Protein AF-A0A2N5I7U4-F1 (afdb_monomer)

Foldseek 3Di:
DVVVVVLVPAFLLQLLVVLCCQQCVQLLPDLLSVLLSLLLQLLPVVSVVSPLSSCVVLVVVLVNVLSVLSNVLCVVVCGDPHPVPRPDDSCPCVVDVPSVVSSVVSSVSCVVCVVVSVVSSVVVCVVCVVRPDDDDD

Mean predicted aligned error: 4.32 Å

pLDDT: mean 91.44, std 10.5, range [47.5, 98.38]

Solvent-accessible surface area (backbone atoms only — not comparable to full-atom values): 7606 Å² total; per-residue (Å²): 106,77,69,60,60,55,51,70,74,45,46,73,47,39,43,22,51,50,34,41,49,66,46,48,75,50,26,74,74,43,71,47,36,33,52,43,45,47,38,60,37,56,22,35,61,69,62,38,50,46,30,53,49,15,30,58,73,62,63,34,57,73,59,46,51,51,52,53,52,50,52,52,54,35,50,76,69,65,46,47,87,35,62,82,80,66,77,87,51,67,58,51,51,80,75,29,66,66,59,34,62,67,47,48,62,56,51,53,50,48,63,70,47,43,64,62,46,55,50,49,46,54,50,49,46,71,75,42,46,77,42,66,47,80,83,78,132

Sequence (137 aa):
MVKEDVYKHLTKGQQALFMFSAYYNHASKSMAEFYWWTAYFLAQPKTWSEIKIGLRHFRANAMLQLLEELEGTLKAWNHPRSFQGFDVTYKDLDNDPELLSSISPLNTRLHEISSAILKGIGEHIRKSPHEFIKFED

Structure (mmCIF, N/CA/C/O backbone):
data_AF-A0A2N5I7U4-F1
#
_entry.id   AF-A0A2N5I7U4-F1
#
loop_
_atom_site.group_PDB
_atom_site.id
_atom_site.type_symbol
_atom_site.label_atom_id
_atom_site.label_alt_id
_atom_site.label_comp_id
_atom_site.label_asym_id
_atom_site.label_entity_id
_atom_site.label_seq_id
_atom_site.pdbx_PDB_ins_code
_atom_site.Cartn_x
_atom_site.Cartn_y
_atom_site.Cartn_z
_atom_site.occupancy
_atom_site.B_iso_or_equiv
_atom_site.auth_seq_id
_atom_site.auth_comp_id
_atom_site.auth_asym_id
_atom_site.auth_atom_id
_atom_site.pdbx_PDB_model_num
ATOM 1 N N . MET A 1 1 ? -7.057 -20.121 8.186 1.00 47.50 1 MET A N 1
ATOM 2 C CA . MET A 1 1 ? -5.735 -20.116 8.865 1.00 47.50 1 MET A CA 1
ATOM 3 C C . MET A 1 1 ? -5.857 -19.196 10.069 1.00 47.50 1 MET A C 1
ATOM 5 O O . MET A 1 1 ? -6.441 -18.136 9.903 1.00 47.50 1 MET A O 1
ATOM 9 N N . VAL A 1 2 ? -5.316 -19.561 11.238 1.00 50.31 2 VAL A N 1
ATOM 10 C CA . VAL A 1 2 ? -5.521 -18.854 12.528 1.00 50.31 2 VAL A CA 1
ATOM 11 C C . VAL A 1 2 ? -5.404 -17.319 12.427 1.00 50.31 2 VAL A C 1
ATOM 13 O O . VAL A 1 2 ? -6.190 -16.601 13.035 1.00 50.31 2 VAL A O 1
ATOM 16 N N . LYS A 1 3 ? -4.497 -16.796 11.587 1.00 67.81 3 LYS A N 1
ATOM 17 C CA . LYS A 1 3 ? -4.337 -15.348 11.347 1.00 67.81 3 LYS A CA 1
ATOM 18 C C . LYS A 1 3 ? -5.543 -14.668 10.676 1.00 67.81 3 LYS A C 1
ATOM 20 O O . LYS A 1 3 ? -5.860 -13.540 11.035 1.00 67.81 3 LYS A O 1
ATOM 25 N N . GLU A 1 4 ? -6.220 -15.318 9.727 1.00 76.75 4 GLU A N 1
ATOM 26 C CA . GLU A 1 4 ? -7.409 -14.743 9.071 1.00 76.75 4 GLU A CA 1
ATOM 27 C C . GLU A 1 4 ? -8.614 -14.704 10.009 1.00 76.75 4 GLU A C 1
ATOM 29 O O . GLU A 1 4 ? -9.406 -13.765 9.958 1.00 76.75 4 GLU A O 1
ATOM 34 N N . ASP A 1 5 ? -8.755 -15.713 10.866 1.00 80.12 5 ASP A N 1
ATOM 35 C CA . ASP A 1 5 ? -9.869 -15.769 11.805 1.00 80.12 5 ASP A CA 1
ATOM 36 C C . ASP A 1 5 ? -9.692 -14.716 12.897 1.00 80.12 5 ASP A C 1
ATOM 38 O O . ASP A 1 5 ? -10.633 -13.982 13.176 1.00 80.12 5 ASP A O 1
ATOM 42 N N . VAL A 1 6 ? -8.475 -14.514 13.413 1.00 82.88 6 VAL A N 1
ATOM 43 C CA . VAL A 1 6 ? -8.174 -13.384 14.312 1.00 82.88 6 VAL A CA 1
ATOM 44 C C . VAL A 1 6 ? -8.449 -12.041 13.626 1.00 82.88 6 VAL A C 1
ATOM 46 O O . VAL A 1 6 ? -9.117 -11.188 14.207 1.00 82.88 6 VAL A O 1
ATOM 49 N N . TYR A 1 7 ? -8.021 -11.867 12.370 1.00 87.62 7 TYR A N 1
ATOM 50 C CA . TYR A 1 7 ? -8.236 -10.629 11.613 1.00 87.62 7 TYR A CA 1
ATOM 51 C C . TYR A 1 7 ? -9.721 -10.250 11.481 1.00 87.62 7 TYR A C 1
ATOM 53 O O . TYR A 1 7 ? -10.078 -9.079 11.606 1.00 87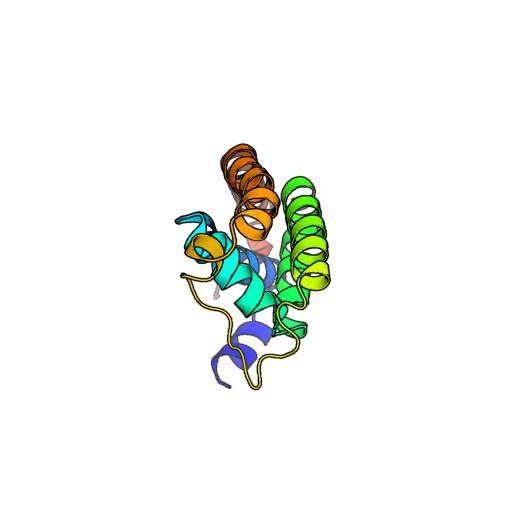.62 7 TYR A O 1
ATOM 61 N N . LYS A 1 8 ? -10.614 -11.229 11.286 1.00 87.56 8 LYS A N 1
ATOM 62 C CA . LYS A 1 8 ? -12.065 -10.985 11.188 1.00 87.56 8 LYS A CA 1
ATOM 63 C C . LYS A 1 8 ? -12.694 -10.465 12.486 1.00 87.56 8 LYS A C 1
ATOM 65 O O . LYS A 1 8 ? -13.719 -9.797 12.411 1.00 87.56 8 LYS A O 1
ATOM 70 N N . HIS A 1 9 ? -12.097 -10.747 13.645 1.00 89.50 9 HIS A N 1
ATOM 71 C CA . HIS A 1 9 ? -12.599 -10.299 14.954 1.00 89.50 9 HIS A CA 1
ATOM 72 C C . HIS A 1 9 ? -12.067 -8.920 15.376 1.00 89.50 9 HIS A C 1
ATOM 74 O O . HIS A 1 9 ? -12.515 -8.362 16.388 1.00 89.50 9 HIS A O 1
ATOM 80 N N . LEU A 1 10 ? -11.120 -8.368 14.615 1.00 91.44 10 LEU A N 1
ATOM 81 C CA . LEU A 1 10 ? -10.615 -7.013 14.798 1.00 91.44 10 LEU A CA 1
ATOM 82 C C . LEU A 1 10 ? -11.679 -5.977 14.407 1.00 91.44 10 LEU A C 1
ATOM 84 O O . LEU A 1 10 ? -12.487 -6.191 13.501 1.00 91.44 10 LEU A O 1
ATOM 88 N N . THR A 1 11 ? -11.658 -4.827 15.075 1.00 94.00 11 THR A N 1
ATOM 89 C CA . THR A 1 11 ? -12.435 -3.651 14.656 1.00 94.00 11 THR A CA 1
ATOM 90 C C . THR A 1 11 ? -11.940 -3.129 13.300 1.00 94.00 11 THR A C 1
ATOM 92 O O . THR A 1 11 ? -10.853 -3.481 12.836 1.00 94.00 11 THR A O 1
ATOM 95 N N . LYS A 1 12 ? -12.696 -2.225 12.662 1.00 93.69 12 LYS A N 1
ATOM 96 C CA . LYS A 1 12 ? -12.260 -1.598 11.402 1.00 93.69 12 LYS A CA 1
ATOM 97 C C . LYS A 1 12 ? -10.957 -0.808 11.541 1.00 93.69 12 LYS A C 1
ATOM 99 O O . LYS A 1 12 ? -10.087 -0.965 10.687 1.00 93.69 12 LYS A O 1
ATOM 104 N N . GLY A 1 13 ? -10.783 -0.061 12.632 1.00 95.81 13 GLY A N 1
ATOM 105 C CA . GLY A 1 13 ? -9.527 0.629 12.928 1.00 95.81 13 GLY A CA 1
ATOM 106 C C . GLY A 1 13 ? -8.352 -0.339 13.091 1.00 95.81 13 GLY A C 1
ATOM 107 O O . GLY A 1 13 ? -7.305 -0.162 12.469 1.00 95.81 13 GLY A O 1
ATOM 108 N N . GLN A 1 14 ? -8.531 -1.429 13.843 1.00 95.56 14 GLN A N 1
ATOM 109 C CA . GLN A 1 14 ? -7.499 -2.459 14.015 1.00 95.56 14 GLN A CA 1
ATOM 110 C C . GLN A 1 14 ? -7.148 -3.165 12.697 1.00 95.56 14 GLN A C 1
ATOM 112 O O . GLN A 1 14 ? -5.969 -3.366 12.412 1.00 95.56 14 GLN A O 1
ATOM 117 N N . GLN A 1 15 ? -8.144 -3.499 11.869 1.00 96.00 15 GLN A N 1
ATOM 118 C CA . GLN A 1 15 ? -7.936 -4.070 10.533 1.00 96.00 15 GLN A CA 1
ATOM 119 C C . GLN A 1 15 ? -7.121 -3.124 9.646 1.00 96.00 15 GLN A C 1
ATOM 121 O O . GLN A 1 15 ? -6.139 -3.549 9.035 1.00 96.00 15 GLN A O 1
ATOM 126 N N . ALA A 1 16 ? -7.493 -1.841 9.608 1.00 97.31 16 ALA A N 1
ATOM 127 C CA . ALA A 1 16 ? -6.796 -0.824 8.830 1.00 97.31 16 ALA A CA 1
ATOM 128 C C . ALA A 1 16 ? -5.345 -0.643 9.296 1.00 97.31 16 ALA A C 1
ATOM 130 O O . ALA A 1 16 ? -4.428 -0.660 8.473 1.00 97.31 16 ALA A O 1
ATOM 131 N N . LEU A 1 17 ? -5.126 -0.523 10.610 1.00 97.25 17 LEU A N 1
ATOM 132 C CA . LEU A 1 17 ? -3.794 -0.361 11.191 1.00 97.25 17 LEU A CA 1
ATOM 133 C C . LEU A 1 17 ? -2.916 -1.584 10.929 1.00 97.25 17 LEU A C 1
ATOM 135 O O . LEU A 1 17 ? -1.751 -1.432 10.558 1.00 97.25 17 LEU A O 1
ATOM 139 N N . PHE A 1 18 ? -3.471 -2.788 11.086 1.00 95.94 18 PHE A N 1
ATOM 140 C CA . PHE A 1 18 ? -2.762 -4.036 10.833 1.00 95.94 18 PHE A CA 1
ATOM 141 C C . PHE A 1 18 ? -2.285 -4.118 9.382 1.00 95.94 18 PHE A C 1
ATOM 143 O O . PHE A 1 18 ? -1.103 -4.350 9.148 1.00 95.94 18 PHE A O 1
ATOM 150 N N . MET A 1 19 ? -3.172 -3.872 8.412 1.00 96.81 19 MET A N 1
ATOM 151 C CA . MET A 1 19 ? -2.820 -3.970 6.991 1.00 96.81 19 MET A CA 1
ATOM 152 C C . MET A 1 19 ? -1.846 -2.878 6.555 1.00 96.81 19 MET A C 1
ATOM 154 O O . MET A 1 19 ? -0.898 -3.167 5.827 1.00 96.81 19 MET A O 1
ATOM 158 N N . PHE A 1 20 ? -2.024 -1.645 7.042 1.00 97.38 20 PHE A N 1
ATOM 159 C CA . PHE A 1 20 ? -1.048 -0.579 6.827 1.00 97.38 20 PHE A CA 1
ATOM 160 C C . PHE A 1 20 ? 0.331 -0.978 7.366 1.00 97.38 20 PHE A C 1
ATOM 162 O O . PHE A 1 20 ? 1.317 -0.897 6.640 1.00 97.38 20 PHE A O 1
ATOM 169 N N . SER A 1 21 ? 0.397 -1.460 8.610 1.00 96.50 21 SER A N 1
ATOM 170 C CA . SER A 1 21 ? 1.655 -1.833 9.269 1.00 96.50 21 SER A CA 1
ATOM 171 C C . SER A 1 21 ? 2.327 -3.023 8.587 1.00 96.50 21 SER A C 1
ATOM 173 O O . SER A 1 21 ? 3.544 -3.024 8.416 1.00 96.50 21 SER A O 1
ATOM 175 N N . ALA A 1 22 ? 1.540 -4.020 8.169 1.00 94.75 22 ALA A N 1
ATOM 176 C CA . ALA A 1 22 ? 2.022 -5.196 7.453 1.00 94.75 22 ALA A CA 1
ATOM 177 C C . ALA A 1 22 ? 2.665 -4.831 6.110 1.00 94.75 22 ALA A C 1
ATOM 179 O O . ALA A 1 22 ? 3.650 -5.445 5.724 1.00 94.75 22 ALA A O 1
ATOM 180 N N . TYR A 1 23 ? 2.149 -3.822 5.411 1.00 97.62 23 TYR A N 1
ATOM 181 C CA . TYR A 1 23 ? 2.787 -3.326 4.197 1.00 97.62 23 TYR A CA 1
ATOM 182 C C . TYR A 1 23 ? 3.981 -2.416 4.515 1.00 97.62 23 TYR A C 1
ATOM 184 O O . TYR A 1 23 ? 5.112 -2.693 4.119 1.00 97.62 23 TYR A O 1
ATOM 192 N N . TYR A 1 24 ? 3.734 -1.333 5.255 1.00 97.94 24 TYR A N 1
ATOM 193 C CA . TYR A 1 24 ? 4.673 -0.228 5.419 1.00 97.94 24 TYR A CA 1
ATOM 194 C C . TYR A 1 24 ? 5.979 -0.662 6.087 1.00 97.94 24 TYR A C 1
ATOM 196 O O . TYR A 1 24 ? 7.049 -0.366 5.566 1.00 97.94 24 TYR A O 1
ATOM 204 N N . ASN A 1 25 ? 5.908 -1.425 7.184 1.00 96.75 25 ASN A N 1
ATOM 205 C CA . ASN A 1 25 ? 7.099 -1.827 7.944 1.00 96.75 25 ASN A CA 1
ATOM 206 C C . ASN A 1 25 ? 8.060 -2.705 7.137 1.00 96.75 25 ASN A C 1
ATOM 208 O O . ASN A 1 25 ? 9.236 -2.807 7.481 1.00 96.75 25 ASN A O 1
ATOM 212 N N . HIS A 1 26 ? 7.548 -3.375 6.110 1.00 96.12 26 HIS A N 1
ATOM 213 C CA . HIS A 1 26 ? 8.323 -4.193 5.198 1.00 96.12 26 HIS A CA 1
ATOM 214 C C . HIS A 1 26 ? 8.831 -3.356 4.021 1.00 96.12 26 HIS A C 1
ATOM 216 O O . HIS A 1 26 ? 10.037 -3.231 3.827 1.00 96.12 26 HIS A O 1
ATOM 222 N N . ALA A 1 27 ? 7.918 -2.704 3.302 1.00 96.69 27 ALA A N 1
ATOM 223 C CA . ALA A 1 27 ? 8.222 -1.980 2.075 1.00 96.69 27 ALA A CA 1
ATOM 224 C C . ALA A 1 27 ? 9.106 -0.734 2.286 1.00 96.69 27 ALA A C 1
ATOM 226 O O . ALA A 1 27 ? 9.813 -0.333 1.373 1.00 96.69 27 ALA A O 1
ATOM 227 N N . SER A 1 28 ? 9.114 -0.114 3.472 1.00 96.69 28 SER A N 1
ATOM 228 C CA . SER A 1 28 ? 9.839 1.146 3.705 1.00 96.69 28 SER A CA 1
ATOM 229 C C . SER A 1 28 ? 11.337 0.991 4.001 1.00 96.69 28 SER A C 1
ATOM 231 O O . SER A 1 28 ? 11.982 1.974 4.365 1.00 96.69 28 SER A O 1
ATOM 233 N N . LYS A 1 29 ? 11.892 -0.227 3.974 1.00 95.62 29 LYS A N 1
ATOM 234 C CA . LYS A 1 29 ? 13.258 -0.487 4.468 1.00 95.62 29 LYS A CA 1
ATOM 235 C C . LYS A 1 29 ? 14.354 -0.181 3.452 1.00 95.62 29 LYS A C 1
ATOM 237 O O . LYS A 1 29 ? 15.440 0.241 3.838 1.00 95.62 29 LYS A O 1
ATOM 242 N N . SER A 1 30 ? 14.100 -0.446 2.177 1.00 95.50 30 SER A N 1
ATOM 243 C CA . SER A 1 30 ? 15.046 -0.236 1.079 1.00 95.50 30 SER A CA 1
ATOM 244 C C . SER A 1 30 ? 14.310 -0.287 -0.259 1.00 95.50 30 SER A C 1
ATOM 246 O O . SER A 1 30 ? 13.183 -0.772 -0.321 1.00 95.50 30 SER A O 1
ATOM 248 N N . MET A 1 31 ? 14.970 0.135 -1.340 1.00 95.75 31 MET A N 1
ATOM 249 C CA . MET A 1 31 ? 14.435 0.021 -2.704 1.00 95.75 31 MET A CA 1
ATOM 250 C C . MET A 1 31 ? 14.045 -1.424 -3.060 1.00 95.75 31 MET A C 1
ATOM 252 O O . MET A 1 31 ? 12.976 -1.672 -3.614 1.00 95.75 31 MET A O 1
ATOM 256 N N . ALA A 1 32 ? 14.903 -2.387 -2.710 1.00 95.19 32 ALA A N 1
ATOM 257 C CA . ALA A 1 32 ? 14.670 -3.797 -3.000 1.00 95.19 32 ALA A CA 1
ATOM 258 C C . ALA A 1 32 ? 13.499 -4.358 -2.175 1.00 95.19 32 ALA A C 1
ATOM 260 O O . ALA A 1 32 ? 12.683 -5.112 -2.698 1.00 95.19 32 ALA A O 1
ATOM 261 N N . GLU A 1 33 ? 13.371 -3.951 -0.907 1.00 97.12 33 GLU A N 1
ATOM 262 C CA . GLU A 1 33 ? 12.233 -4.312 -0.050 1.00 97.12 33 GLU A CA 1
ATOM 263 C C . GLU A 1 33 ? 10.932 -3.678 -0.554 1.00 97.12 33 GLU A C 1
ATOM 265 O O . GLU A 1 33 ? 9.907 -4.352 -0.619 1.00 97.12 33 GLU A O 1
ATOM 270 N N . PHE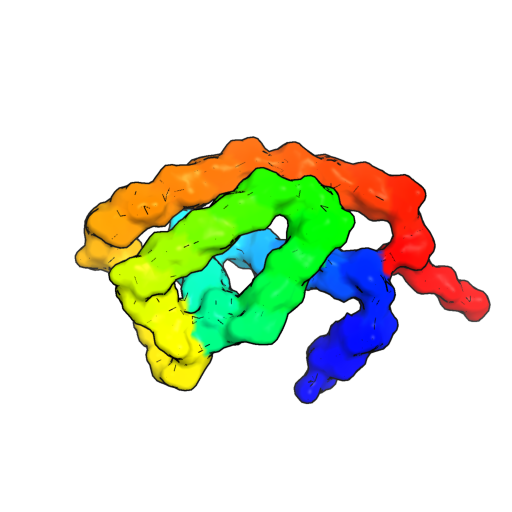 A 1 34 ? 10.970 -2.414 -0.977 1.00 97.44 34 PHE A N 1
ATOM 271 C CA . PHE A 1 34 ? 9.823 -1.717 -1.552 1.00 97.44 34 PHE A CA 1
ATOM 272 C C . PHE A 1 34 ? 9.274 -2.443 -2.782 1.00 97.44 34 PHE A C 1
ATOM 274 O O . PHE A 1 34 ? 8.079 -2.743 -2.849 1.00 97.44 34 PHE A O 1
ATOM 281 N N . TYR A 1 35 ? 10.156 -2.784 -3.721 1.00 95.88 35 TYR A N 1
ATOM 282 C CA . TYR A 1 35 ? 9.810 -3.548 -4.915 1.00 95.88 35 TYR A CA 1
ATOM 283 C C . TYR A 1 35 ? 9.266 -4.938 -4.565 1.00 95.88 35 TYR A C 1
ATOM 285 O O . TYR A 1 35 ? 8.138 -5.283 -4.934 1.00 95.88 35 TYR A O 1
ATOM 293 N N . TRP A 1 36 ? 10.041 -5.720 -3.809 1.00 95.38 36 TRP A N 1
ATOM 294 C CA . TRP A 1 36 ? 9.731 -7.122 -3.557 1.00 95.38 36 TRP A CA 1
ATOM 295 C C . TRP A 1 36 ? 8.442 -7.289 -2.751 1.00 95.38 36 TRP A C 1
ATOM 297 O O . TRP A 1 36 ? 7.577 -8.081 -3.128 1.00 95.38 36 TRP A O 1
ATOM 307 N N . TRP A 1 37 ? 8.258 -6.514 -1.675 1.00 96.50 37 TRP A N 1
ATOM 308 C CA . TRP A 1 37 ? 7.043 -6.604 -0.864 1.00 96.50 37 TRP A CA 1
ATOM 309 C C . TRP A 1 37 ? 5.814 -6.122 -1.609 1.00 96.50 37 TRP A C 1
ATOM 311 O O . TRP A 1 37 ? 4.743 -6.710 -1.445 1.00 96.50 37 TRP A O 1
ATOM 321 N N . THR A 1 38 ? 5.944 -5.101 -2.457 1.00 95.50 38 THR A N 1
ATOM 322 C CA . THR A 1 38 ? 4.798 -4.668 -3.255 1.00 95.50 38 THR A CA 1
ATOM 323 C C . THR A 1 38 ? 4.380 -5.745 -4.241 1.00 95.50 38 THR A C 1
ATOM 325 O O . THR A 1 38 ? 3.197 -6.079 -4.294 1.00 95.50 38 THR A O 1
ATOM 328 N N . ALA A 1 39 ? 5.331 -6.362 -4.945 1.00 94.56 39 ALA A N 1
ATOM 329 C CA . ALA A 1 39 ? 5.038 -7.509 -5.793 1.00 94.56 39 ALA A CA 1
ATOM 330 C C . ALA A 1 39 ? 4.396 -8.650 -4.979 1.00 94.56 39 ALA A C 1
ATOM 332 O O . ALA A 1 39 ? 3.336 -9.159 -5.341 1.00 94.56 39 ALA A O 1
ATOM 333 N N . TYR A 1 40 ? 4.971 -9.006 -3.828 1.00 94.50 40 TYR A N 1
ATOM 334 C CA . TYR A 1 40 ? 4.457 -10.065 -2.957 1.00 94.50 40 TYR A CA 1
ATOM 335 C C . TYR A 1 40 ? 2.999 -9.838 -2.530 1.00 94.50 40 TYR A C 1
ATOM 337 O O . TYR A 1 40 ? 2.178 -10.761 -2.579 1.00 94.50 40 TYR A O 1
ATOM 345 N N . PHE A 1 41 ? 2.649 -8.617 -2.118 1.00 94.38 41 PHE A N 1
ATOM 346 C CA . PHE A 1 41 ? 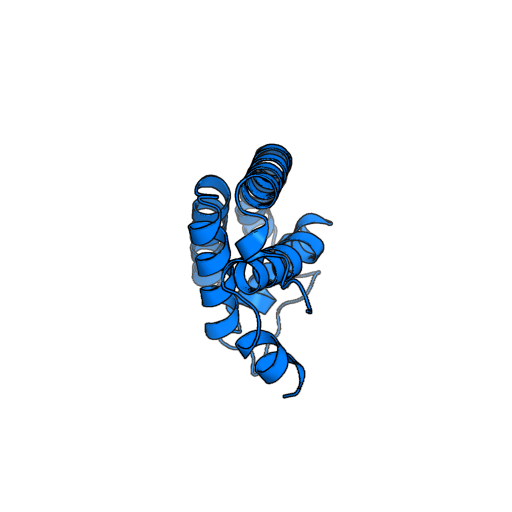1.277 -8.291 -1.738 1.00 94.38 41 PHE A CA 1
ATOM 347 C C . PHE A 1 41 ? 0.346 -8.195 -2.950 1.00 94.38 41 PHE A C 1
ATOM 349 O O . PHE A 1 41 ? -0.786 -8.671 -2.866 1.00 94.38 41 PHE A O 1
ATOM 356 N N . LEU A 1 42 ? 0.814 -7.662 -4.082 1.00 93.31 42 LEU A N 1
ATOM 357 C CA . LEU A 1 42 ? 0.047 -7.591 -5.328 1.00 93.31 42 LEU A CA 1
ATOM 358 C C . LEU A 1 42 ? -0.320 -8.988 -5.860 1.00 93.31 42 LEU A C 1
ATOM 360 O O . LEU A 1 42 ? -1.425 -9.180 -6.367 1.00 93.31 42 LEU A O 1
ATOM 364 N N . ALA A 1 43 ? 0.546 -9.986 -5.649 1.00 92.44 43 ALA A N 1
ATOM 365 C CA . ALA A 1 43 ? 0.285 -11.396 -5.966 1.00 92.44 43 ALA A CA 1
ATOM 366 C C . ALA A 1 43 ? -0.889 -12.001 -5.167 1.00 92.44 43 ALA A C 1
ATOM 368 O O . ALA A 1 43 ? -1.350 -13.102 -5.477 1.00 92.44 43 ALA A O 1
ATOM 369 N N . GLN A 1 44 ? -1.360 -11.304 -4.126 1.00 92.44 44 GLN A N 1
ATOM 370 C CA . GLN A 1 44 ? -2.421 -11.717 -3.210 1.00 92.44 44 GLN A CA 1
ATOM 371 C C . GLN A 1 44 ? -3.571 -10.690 -3.244 1.00 92.44 44 GLN A C 1
ATOM 373 O O . GLN A 1 44 ? -3.678 -9.850 -2.345 1.00 92.44 44 GLN A O 1
ATOM 378 N N . PRO A 1 45 ? -4.481 -10.755 -4.239 1.00 91.00 45 PRO A N 1
ATOM 379 C CA . PRO A 1 45 ? -5.446 -9.683 -4.516 1.00 91.00 45 PRO A CA 1
ATOM 380 C C . PRO A 1 45 ? -6.321 -9.281 -3.324 1.00 91.00 45 PRO A C 1
ATOM 382 O O . PRO A 1 45 ? -6.604 -8.099 -3.129 1.00 91.00 45 PRO A O 1
ATOM 385 N N . LYS A 1 46 ? -6.719 -10.253 -2.493 1.00 92.12 46 LYS A N 1
ATOM 386 C CA . LYS A 1 46 ? -7.486 -10.000 -1.265 1.00 92.12 46 LYS A CA 1
ATOM 387 C C . LYS A 1 46 ? -6.686 -9.139 -0.284 1.00 92.12 46 LYS A C 1
ATOM 389 O O . LYS A 1 46 ? -7.171 -8.102 0.151 1.00 92.12 46 LYS A O 1
ATOM 394 N N . THR A 1 47 ? -5.449 -9.530 0.015 1.00 93.31 47 THR A N 1
ATOM 395 C CA . THR A 1 47 ? -4.550 -8.793 0.915 1.00 93.31 47 THR A CA 1
ATOM 396 C C . THR A 1 47 ? -4.236 -7.401 0.365 1.00 93.31 47 THR A C 1
ATOM 398 O O . THR A 1 47 ? -4.309 -6.422 1.105 1.00 93.31 47 THR A O 1
ATOM 401 N N . TRP A 1 48 ? -3.966 -7.288 -0.939 1.00 95.69 48 TRP A N 1
ATOM 402 C CA . TRP A 1 48 ? -3.730 -6.002 -1.597 1.00 95.69 48 TRP A CA 1
ATOM 403 C C . TRP A 1 48 ? -4.934 -5.057 -1.501 1.00 95.69 48 TRP A C 1
ATOM 405 O O . TRP A 1 48 ? -4.791 -3.871 -1.196 1.00 95.69 48 TRP A O 1
ATOM 415 N N . SER A 1 49 ? -6.143 -5.588 -1.700 1.00 96.00 49 SER A N 1
ATOM 416 C CA . SER A 1 49 ? -7.381 -4.829 -1.520 1.00 96.00 49 SER A CA 1
ATOM 417 C C . SER A 1 49 ? -7.527 -4.315 -0.086 1.00 96.00 49 SER A C 1
ATOM 419 O O . SER A 1 49 ? -7.828 -3.137 0.107 1.00 96.00 49 SER A O 1
ATOM 421 N N . GLU A 1 50 ? -7.261 -5.154 0.918 1.00 96.81 50 GLU A N 1
ATOM 422 C CA . GLU A 1 50 ? -7.351 -4.771 2.333 1.00 96.81 50 GLU A CA 1
ATOM 423 C C . GLU A 1 50 ? -6.316 -3.703 2.736 1.00 96.81 50 GLU A C 1
ATOM 425 O O . GLU A 1 50 ? -6.639 -2.801 3.510 1.00 96.81 50 GLU A O 1
ATOM 430 N N . ILE A 1 51 ? -5.107 -3.713 2.154 1.00 97.94 51 ILE A N 1
ATOM 431 C CA . ILE A 1 51 ? -4.130 -2.617 2.323 1.00 97.94 51 ILE A CA 1
ATOM 432 C C . ILE A 1 51 ? -4.735 -1.296 1.833 1.00 97.94 51 ILE A C 1
ATOM 434 O O . ILE A 1 51 ? -4.761 -0.307 2.570 1.00 97.94 51 ILE A O 1
ATOM 438 N N . LYS A 1 52 ? -5.296 -1.280 0.617 1.00 98.19 52 LYS A N 1
ATOM 439 C CA . LYS A 1 52 ? -5.926 -0.078 0.044 1.00 98.19 52 LYS A CA 1
ATOM 440 C C . LYS A 1 52 ? -7.164 0.370 0.833 1.00 98.19 52 LYS A C 1
ATOM 442 O O . LYS A 1 52 ? -7.399 1.571 0.964 1.00 98.19 52 LYS A O 1
ATOM 447 N N . ILE A 1 53 ? -7.943 -0.563 1.389 1.00 97.88 53 ILE A N 1
ATOM 448 C CA . ILE A 1 53 ? -9.060 -0.254 2.300 1.00 97.88 53 ILE A CA 1
ATOM 449 C C . ILE A 1 53 ? -8.542 0.438 3.567 1.00 97.88 53 ILE A C 1
ATOM 451 O O . ILE A 1 53 ? -9.093 1.470 3.952 1.00 97.88 53 ILE A O 1
ATOM 455 N N . GLY A 1 54 ? -7.463 -0.067 4.170 1.00 97.38 54 GLY A N 1
ATOM 456 C CA . GLY A 1 54 ? -6.834 0.557 5.334 1.00 97.38 54 GLY A CA 1
ATOM 457 C C . GLY A 1 54 ? -6.351 1.984 5.057 1.00 97.38 54 GLY A C 1
ATOM 458 O O . GLY A 1 54 ? -6.615 2.893 5.841 1.00 97.38 54 GLY A O 1
ATOM 459 N N . LEU A 1 55 ? -5.730 2.224 3.898 1.00 98.00 55 LEU A N 1
ATOM 460 C CA . LEU A 1 55 ? -5.314 3.574 3.496 1.00 98.00 55 LEU A CA 1
ATOM 461 C C . LEU A 1 55 ? -6.503 4.532 3.336 1.00 98.00 55 LEU A C 1
ATOM 463 O O . LEU A 1 55 ? -6.429 5.679 3.781 1.00 98.00 55 LEU A O 1
ATOM 467 N N . ARG A 1 56 ? -7.616 4.066 2.752 1.00 98.19 56 ARG A N 1
ATOM 468 C CA . ARG A 1 56 ? -8.855 4.857 2.650 1.00 98.19 56 ARG A CA 1
ATOM 469 C C . ARG A 1 56 ? -9.447 5.178 4.017 1.00 98.19 56 ARG A C 1
ATOM 471 O O . ARG A 1 56 ? -9.885 6.307 4.224 1.00 98.19 56 ARG A O 1
ATOM 478 N N . HIS A 1 57 ? -9.423 4.224 4.947 1.00 97.69 57 HIS A N 1
ATOM 479 C CA . HIS A 1 57 ? -9.886 4.432 6.319 1.00 97.69 57 HIS A CA 1
ATOM 480 C C . HIS A 1 57 ? -9.137 5.594 6.995 1.00 97.69 57 HIS A C 1
ATOM 482 O O . HIS A 1 57 ? -9.765 6.507 7.526 1.00 97.69 57 HIS A O 1
ATOM 488 N N . PHE A 1 58 ? -7.809 5.643 6.856 1.00 97.50 58 PHE A N 1
ATOM 489 C CA . PHE A 1 58 ? -6.989 6.741 7.381 1.00 97.50 58 PHE A CA 1
ATOM 490 C C . PHE A 1 58 ? -6.986 8.015 6.524 1.00 97.50 58 PHE A C 1
ATOM 492 O O . PHE A 1 58 ? -6.306 8.979 6.874 1.00 97.50 58 PHE A O 1
ATOM 499 N N . ARG A 1 59 ? -7.712 8.042 5.396 1.00 97.00 59 ARG A N 1
ATOM 500 C CA . ARG A 1 59 ? -7.659 9.124 4.392 1.00 97.00 59 ARG A CA 1
ATOM 501 C C . ARG A 1 59 ? -6.231 9.416 3.908 1.00 97.00 59 ARG A C 1
ATOM 503 O O . ARG A 1 59 ? -5.895 10.551 3.567 1.00 97.00 59 ARG A O 1
ATOM 510 N N . ALA A 1 60 ? -5.384 8.389 3.860 1.00 97.62 60 ALA A N 1
ATOM 511 C CA . ALA A 1 60 ? -3.988 8.468 3.440 1.00 97.62 60 ALA A CA 1
ATOM 512 C C . ALA A 1 60 ? -3.869 8.508 1.902 1.00 97.62 60 ALA A C 1
ATOM 514 O O . ALA A 1 60 ? -3.230 7.657 1.285 1.00 97.62 60 ALA A O 1
ATOM 515 N N . ASN A 1 61 ? -4.506 9.502 1.273 1.00 97.62 61 ASN A N 1
ATOM 516 C CA . ASN A 1 61 ? -4.679 9.578 -0.182 1.00 97.62 61 ASN A CA 1
ATOM 517 C C . ASN A 1 61 ? -3.349 9.596 -0.949 1.00 97.62 61 ASN A C 1
ATOM 519 O O . ASN A 1 61 ? -3.247 8.963 -1.993 1.00 97.62 61 ASN A O 1
ATOM 523 N N . ALA A 1 62 ? -2.319 10.265 -0.419 1.00 98.00 62 ALA A N 1
ATOM 524 C CA . ALA A 1 62 ? -0.998 10.308 -1.050 1.00 98.00 62 ALA A CA 1
ATOM 525 C C . ALA A 1 62 ? -0.351 8.915 -1.146 1.00 98.00 62 ALA A C 1
ATOM 527 O O . ALA A 1 62 ? 0.229 8.576 -2.173 1.00 98.00 62 ALA A O 1
ATOM 528 N N . MET A 1 63 ? -0.497 8.097 -0.097 1.00 97.75 63 MET A N 1
ATOM 529 C CA . MET A 1 63 ? -0.030 6.709 -0.093 1.00 97.75 63 MET A CA 1
ATOM 530 C C . MET A 1 63 ? -0.854 5.852 -1.048 1.00 97.75 63 MET A C 1
ATOM 532 O O . MET A 1 63 ? -0.302 5.039 -1.774 1.00 97.75 63 MET A O 1
ATOM 536 N N . LEU A 1 64 ? -2.179 6.033 -1.052 1.00 98.25 64 LEU A N 1
ATOM 537 C CA . LEU A 1 64 ? -3.066 5.272 -1.927 1.00 98.25 64 LEU A CA 1
ATOM 538 C C . LEU A 1 64 ? -2.717 5.505 -3.402 1.00 98.25 64 LEU A C 1
ATOM 540 O O . LEU A 1 64 ? -2.539 4.537 -4.131 1.00 98.25 64 LEU A O 1
ATOM 544 N N . GLN A 1 65 ? -2.539 6.767 -3.801 1.00 98.38 65 GLN A N 1
ATOM 545 C CA . GLN A 1 65 ? -2.122 7.130 -5.157 1.00 98.38 65 GLN A CA 1
ATOM 546 C C . GLN A 1 65 ? -0.759 6.535 -5.516 1.00 98.38 65 GLN A C 1
ATOM 548 O O . GLN A 1 65 ? -0.599 6.005 -6.609 1.00 98.38 65 GLN A O 1
ATOM 553 N N . LEU A 1 66 ? 0.208 6.583 -4.592 1.00 98.38 66 LEU A N 1
ATOM 554 C CA . LEU A 1 66 ? 1.516 5.959 -4.785 1.00 98.38 66 LEU A CA 1
ATOM 555 C C . LEU A 1 66 ? 1.392 4.448 -5.049 1.00 98.38 66 LEU A C 1
ATOM 557 O O . LEU A 1 66 ? 2.039 3.931 -5.954 1.00 98.38 66 LEU A O 1
ATOM 561 N N . LEU A 1 67 ? 0.570 3.736 -4.268 1.00 97.50 67 LEU A N 1
ATOM 562 C CA . LEU A 1 67 ? 0.390 2.291 -4.441 1.00 97.50 67 LEU A CA 1
ATOM 563 C C . LEU A 1 67 ? -0.364 1.941 -5.727 1.00 97.50 67 LEU A C 1
ATOM 565 O O . LEU A 1 67 ? -0.083 0.907 -6.323 1.00 97.50 67 LEU A O 1
ATOM 569 N N . GLU A 1 68 ? -1.309 2.775 -6.158 1.00 97.38 68 GLU A N 1
ATOM 570 C CA . GLU A 1 68 ? -2.023 2.594 -7.428 1.00 97.38 68 GLU A CA 1
ATOM 571 C C . GLU A 1 68 ? -1.098 2.805 -8.634 1.00 97.38 68 GLU A C 1
ATOM 573 O O . GLU A 1 68 ? -1.147 2.030 -9.589 1.00 97.38 68 GLU A O 1
ATOM 578 N N . GLU A 1 69 ? -0.214 3.802 -8.567 1.00 97.44 69 GLU A N 1
ATOM 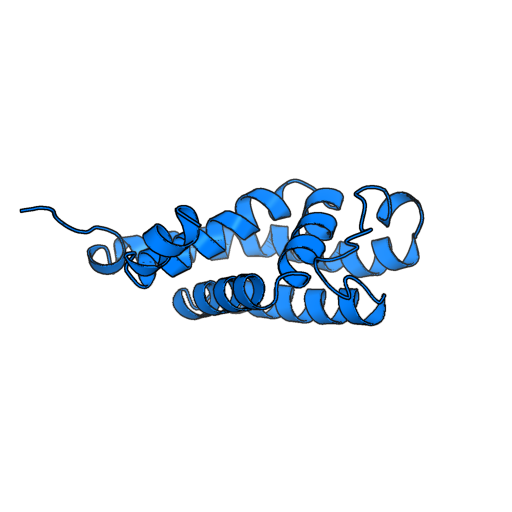579 C CA . GLU A 1 69 ? 0.815 4.044 -9.580 1.00 97.44 69 GLU A CA 1
ATOM 580 C C . GLU A 1 69 ? 1.814 2.880 -9.643 1.00 97.44 69 GLU A C 1
ATOM 582 O O . GLU A 1 69 ? 2.065 2.335 -10.716 1.00 97.44 69 GLU A O 1
ATOM 587 N N . LEU A 1 70 ? 2.294 2.417 -8.485 1.00 95.62 70 LEU A N 1
ATOM 588 C CA . LEU A 1 70 ? 3.196 1.270 -8.390 1.00 95.62 70 LEU A CA 1
ATOM 589 C C . LEU A 1 70 ? 2.557 -0.036 -8.877 1.00 95.62 70 LEU A C 1
ATOM 591 O O . LEU A 1 70 ? 3.205 -0.824 -9.563 1.00 95.6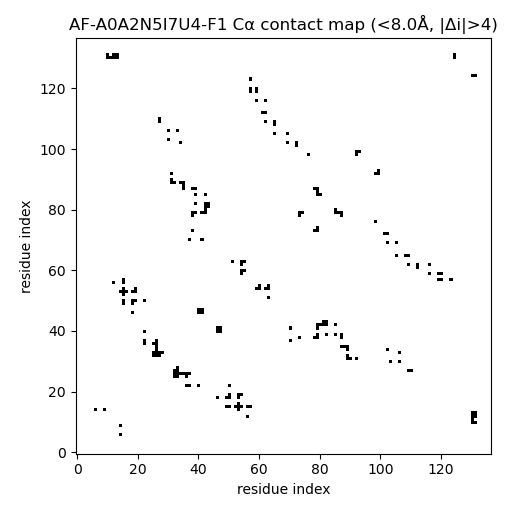2 70 LEU A O 1
ATOM 595 N N . GLU A 1 71 ? 1.280 -0.263 -8.565 1.00 95.25 71 GLU A N 1
ATOM 596 C CA . GLU A 1 71 ? 0.507 -1.378 -9.118 1.00 95.25 71 GLU A CA 1
ATOM 597 C C . GLU A 1 71 ? 0.461 -1.311 -10.653 1.00 95.25 71 GLU A C 1
ATOM 599 O O . GLU A 1 71 ? 0.627 -2.338 -11.312 1.00 95.25 71 GLU A O 1
ATOM 604 N N . GLY A 1 72 ? 0.261 -0.118 -11.223 1.00 94.38 72 GLY A N 1
ATOM 605 C CA . GLY A 1 72 ? 0.302 0.109 -12.668 1.00 94.38 72 GLY A CA 1
ATOM 606 C C . GLY A 1 72 ? 1.666 -0.219 -13.277 1.00 94.38 72 GLY A C 1
ATOM 607 O O . GLY A 1 72 ? 1.731 -0.970 -14.252 1.00 94.38 72 GLY A O 1
ATOM 608 N N . THR A 1 73 ? 2.746 0.273 -12.666 1.00 93.56 73 THR A N 1
ATOM 609 C CA . THR A 1 73 ? 4.126 0.005 -13.097 1.00 93.56 73 THR A CA 1
ATOM 610 C C . THR A 1 73 ? 4.438 -1.491 -13.076 1.00 93.56 73 THR A C 1
ATOM 612 O O . THR A 1 73 ? 4.854 -2.046 -14.087 1.00 93.56 73 THR A O 1
ATOM 615 N N . LEU A 1 74 ? 4.164 -2.192 -11.972 1.00 91.50 74 LEU A N 1
ATOM 616 C CA . LEU A 1 74 ? 4.464 -3.626 -11.872 1.00 91.50 74 LEU A CA 1
ATOM 617 C C . LEU A 1 74 ? 3.647 -4.466 -12.862 1.00 91.50 74 LEU A C 1
ATOM 619 O O . LEU A 1 74 ? 4.184 -5.389 -13.479 1.00 91.50 74 LEU A O 1
ATOM 623 N N . LYS A 1 75 ? 2.377 -4.108 -13.091 1.00 89.69 75 LYS A N 1
ATOM 624 C CA . LYS A 1 75 ? 1.535 -4.769 -14.099 1.00 89.69 75 LYS A CA 1
ATOM 625 C C . LYS A 1 75 ? 2.078 -4.604 -15.516 1.00 89.69 75 LYS A C 1
ATOM 627 O O . LYS A 1 75 ? 2.025 -5.564 -16.281 1.00 89.69 75 LYS A O 1
ATOM 632 N N . ALA A 1 76 ? 2.611 -3.431 -15.863 1.00 88.56 76 ALA A N 1
ATOM 633 C CA . ALA A 1 76 ? 3.235 -3.203 -17.167 1.00 88.56 76 ALA A CA 1
ATOM 634 C C . ALA A 1 76 ? 4.501 -4.061 -17.373 1.00 88.56 76 ALA A C 1
ATOM 636 O O . ALA A 1 76 ? 4.785 -4.465 -18.497 1.00 88.56 76 ALA A O 1
ATOM 637 N N . TRP A 1 77 ? 5.189 -4.432 -16.289 1.00 83.88 77 TRP A N 1
ATOM 638 C CA . TRP A 1 77 ? 6.336 -5.349 -16.290 1.00 83.88 77 TRP A CA 1
ATOM 639 C C . TRP A 1 77 ? 5.942 -6.828 -16.102 1.00 83.88 77 TRP A C 1
ATOM 641 O O . TRP A 1 77 ? 6.787 -7.671 -15.819 1.00 83.88 77 TRP A O 1
ATOM 651 N N . ASN A 1 78 ? 4.661 -7.186 -16.262 1.00 81.62 78 ASN A N 1
ATOM 652 C CA . ASN A 1 78 ? 4.138 -8.546 -16.055 1.00 81.62 78 ASN A CA 1
ATOM 653 C C . ASN A 1 78 ? 4.366 -9.127 -14.640 1.00 81.62 78 ASN A C 1
ATOM 655 O O . ASN A 1 78 ? 4.271 -10.346 -14.447 1.00 81.62 78 ASN A O 1
ATOM 659 N N . HIS A 1 79 ? 4.601 -8.273 -13.640 1.00 70.56 79 HIS A N 1
ATOM 660 C CA . HIS A 1 79 ? 4.846 -8.665 -12.257 1.00 70.56 79 HIS A CA 1
ATOM 661 C C . HIS A 1 79 ? 3.659 -8.356 -11.333 1.00 70.56 79 HIS A C 1
ATOM 663 O O . HIS A 1 79 ? 3.075 -7.272 -11.382 1.00 70.56 79 HIS A O 1
ATOM 669 N N . PRO A 1 80 ? 3.372 -9.248 -10.376 1.00 63.97 80 PRO A N 1
ATOM 670 C CA . PRO A 1 80 ? 3.343 -10.704 -10.478 1.00 63.97 80 PRO A CA 1
ATOM 671 C C . PRO A 1 80 ? 1.959 -11.191 -10.928 1.00 63.97 80 PRO A C 1
ATOM 673 O O . PRO A 1 80 ? 0.921 -10.655 -10.541 1.00 63.97 80 PRO A O 1
ATOM 676 N N . ARG A 1 81 ? 1.938 -12.262 -11.726 1.00 61.22 81 ARG A N 1
ATOM 677 C CA . ARG A 1 81 ? 0.705 -12.827 -12.304 1.00 61.22 81 ARG A CA 1
ATOM 678 C C . ARG A 1 81 ? -0.154 -13.579 -11.283 1.00 61.22 81 ARG A C 1
ATOM 680 O O . ARG A 1 81 ? -1.376 -13.578 -11.400 1.00 61.22 81 ARG A O 1
ATOM 687 N N . SER A 1 82 ? 0.468 -14.224 -10.294 1.00 67.56 82 SER A N 1
ATOM 688 C CA . SER A 1 82 ? -0.215 -14.876 -9.171 1.00 67.56 82 SER A CA 1
ATOM 689 C C . SER A 1 82 ? 0.773 -15.238 -8.055 1.00 67.56 82 SER A C 1
ATOM 691 O O . SER A 1 82 ? 1.983 -15.243 -8.275 1.00 67.56 82 SER A O 1
ATOM 693 N N . PHE A 1 83 ? 0.267 -15.584 -6.869 1.00 74.06 83 PHE A N 1
ATOM 694 C CA . PHE A 1 83 ? 1.093 -16.146 -5.793 1.00 74.06 83 PHE A CA 1
ATOM 695 C C . PHE A 1 83 ? 1.659 -17.536 -6.141 1.00 74.06 83 PHE A C 1
ATOM 697 O O . PHE A 1 83 ? 2.719 -17.928 -5.656 1.00 74.06 83 PHE A O 1
ATOM 704 N N . GLN A 1 84 ? 0.965 -18.294 -6.995 1.00 75.88 84 GLN A N 1
ATOM 705 C CA . GLN A 1 84 ? 1.417 -19.601 -7.452 1.00 75.88 84 GLN A CA 1
ATOM 706 C C . GLN A 1 84 ? 2.449 -19.415 -8.572 1.00 75.88 84 GLN A C 1
ATOM 708 O O . GLN A 1 84 ? 2.121 -18.959 -9.665 1.00 75.88 84 GLN A O 1
ATOM 713 N N . GLY A 1 85 ? 3.711 -19.737 -8.283 1.00 70.62 85 GLY A N 1
ATOM 714 C CA . GLY A 1 85 ? 4.827 -19.434 -9.184 1.00 70.62 85 GLY A CA 1
ATOM 715 C C . GLY A 1 85 ? 5.360 -18.007 -9.039 1.00 70.62 85 GLY A C 1
ATOM 716 O O . GLY A 1 85 ? 5.837 -17.446 -10.016 1.00 70.62 85 GLY A O 1
ATOM 717 N N . PHE A 1 86 ? 5.261 -17.420 -7.840 1.00 84.88 86 PHE A N 1
ATOM 718 C CA . PHE A 1 86 ? 5.909 -16.150 -7.517 1.00 84.88 86 PHE A CA 1
ATOM 719 C C . PHE A 1 86 ? 7.432 -16.266 -7.699 1.00 84.88 86 PHE A C 1
ATOM 721 O O . PHE A 1 86 ? 8.102 -16.951 -6.926 1.00 84.88 86 PHE A O 1
ATOM 728 N N . ASP A 1 87 ? 7.950 -15.618 -8.738 1.00 86.06 87 ASP A N 1
ATOM 729 C CA . ASP A 1 87 ? 9.338 -15.690 -9.207 1.00 86.06 87 ASP A CA 1
ATOM 730 C C . ASP A 1 87 ? 10.121 -14.384 -8.998 1.00 86.06 87 ASP A C 1
ATOM 732 O O . ASP A 1 87 ? 11.309 -14.332 -9.301 1.00 86.06 87 ASP A O 1
ATOM 736 N N . VAL A 1 88 ? 9.477 -13.358 -8.432 1.00 90.06 88 VAL A N 1
ATOM 737 C CA . VAL A 1 88 ? 10.087 -12.054 -8.152 1.00 90.06 88 VAL A CA 1
ATOM 738 C C . VAL A 1 88 ? 11.172 -12.175 -7.087 1.00 90.06 88 VAL A C 1
ATOM 740 O O . VAL A 1 88 ? 10.951 -12.714 -5.993 1.00 90.06 88 VAL A O 1
ATOM 743 N N . THR A 1 89 ? 12.338 -11.605 -7.375 1.00 90.69 89 THR A N 1
ATOM 744 C CA . THR A 1 89 ? 13.503 -11.629 -6.492 1.00 90.69 89 THR A CA 1
ATOM 745 C C . THR A 1 89 ? 13.996 -10.226 -6.162 1.00 90.69 89 THR A C 1
ATOM 747 O O . THR A 1 89 ? 13.808 -9.270 -6.906 1.00 90.69 89 THR A O 1
ATOM 750 N N . TYR A 1 90 ? 14.704 -10.092 -5.039 1.00 86.62 90 TYR A N 1
ATOM 751 C CA . TYR A 1 90 ? 15.357 -8.831 -4.672 1.00 86.62 90 TYR A CA 1
ATOM 752 C C . TYR A 1 90 ? 16.406 -8.366 -5.697 1.00 86.62 90 TYR A C 1
ATOM 754 O O . TYR A 1 90 ? 16.757 -7.191 -5.695 1.00 86.62 90 TYR A O 1
ATOM 762 N N . LYS A 1 91 ? 16.904 -9.272 -6.551 1.00 89.56 91 LYS A N 1
ATOM 763 C CA . LYS A 1 91 ? 17.936 -8.988 -7.558 1.00 89.56 91 LYS A CA 1
ATOM 764 C C . LYS A 1 91 ? 17.362 -8.511 -8.888 1.00 89.56 91 LYS A C 1
ATOM 766 O O . LYS A 1 91 ? 18.136 -8.167 -9.775 1.00 89.56 91 LYS A O 1
ATOM 771 N N . ASP A 1 92 ? 16.044 -8.504 -9.062 1.00 91.19 92 ASP A N 1
ATOM 772 C CA . ASP A 1 92 ? 15.440 -8.120 -10.343 1.00 91.19 92 ASP A CA 1
ATOM 773 C C . ASP A 1 92 ? 15.799 -6.664 -10.679 1.00 91.19 92 ASP A C 1
ATOM 775 O O . ASP A 1 92 ? 16.158 -6.361 -11.812 1.00 91.19 92 ASP A O 1
ATOM 779 N N . LEU A 1 93 ? 15.862 -5.795 -9.663 1.00 92.56 93 LEU A N 1
ATOM 780 C CA . LEU A 1 93 ? 16.307 -4.406 -9.813 1.00 92.56 93 LEU A CA 1
ATOM 781 C C . LEU A 1 93 ? 17.793 -4.256 -10.175 1.00 92.56 93 LEU A C 1
ATOM 783 O O . LEU A 1 93 ? 18.159 -3.273 -10.814 1.00 92.56 93 LEU A O 1
ATOM 787 N N . ASP A 1 94 ? 18.649 -5.199 -9.772 1.00 93.19 94 ASP A N 1
ATOM 788 C CA . ASP A 1 94 ? 20.080 -5.164 -10.107 1.00 93.19 94 ASP A CA 1
ATOM 789 C C . ASP A 1 94 ? 20.318 -5.560 -11.574 1.00 93.19 94 ASP A C 1
ATOM 791 O O . ASP A 1 94 ? 21.303 -5.144 -12.184 1.00 93.19 94 ASP A O 1
ATOM 795 N N . ASN A 1 95 ? 19.424 -6.382 -12.134 1.00 91.81 95 ASN A N 1
ATOM 796 C CA . ASN A 1 95 ? 19.545 -6.944 -13.480 1.00 91.81 95 ASN A CA 1
ATOM 797 C C . ASN A 1 95 ? 18.702 -6.203 -14.531 1.00 91.81 95 ASN A C 1
ATOM 799 O O . ASN A 1 95 ? 18.905 -6.426 -15.723 1.00 91.81 95 ASN A O 1
ATOM 803 N N . ASP A 1 96 ? 17.785 -5.330 -14.106 1.00 92.62 96 ASP A N 1
ATOM 804 C CA . ASP A 1 96 ? 16.903 -4.553 -14.979 1.00 92.62 96 ASP A CA 1
ATOM 805 C C . ASP A 1 96 ? 16.954 -3.048 -14.625 1.00 92.62 96 ASP A C 1
ATOM 807 O O . ASP A 1 96 ? 16.202 -2.559 -13.771 1.00 92.62 96 ASP A O 1
ATOM 811 N N . PRO A 1 97 ? 17.847 -2.281 -15.284 1.00 94.06 97 PRO A N 1
ATOM 812 C CA . PRO A 1 97 ? 17.972 -0.841 -15.067 1.00 94.06 97 PRO A CA 1
ATOM 813 C C . PRO A 1 97 ? 16.716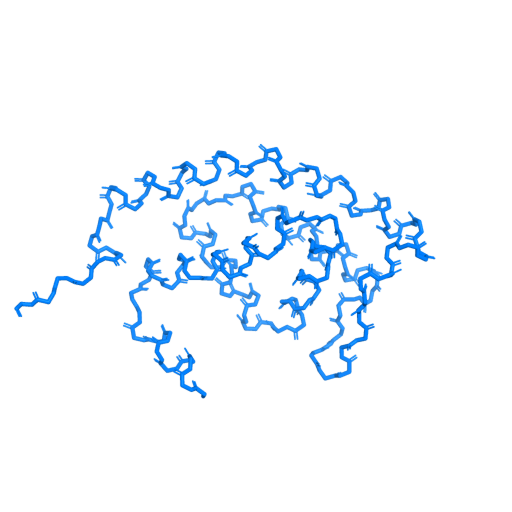 -0.038 -15.432 1.00 94.06 97 PRO A C 1
ATOM 815 O O . PRO A 1 97 ? 16.491 1.028 -14.855 1.00 94.06 97 PRO A O 1
ATOM 818 N N . GLU A 1 98 ? 15.900 -0.515 -16.378 1.00 94.69 98 GLU A N 1
ATOM 819 C CA . GLU A 1 98 ? 14.661 0.164 -16.777 1.00 94.69 98 GLU A CA 1
ATOM 820 C C . GLU A 1 98 ? 13.598 0.009 -15.690 1.00 94.69 98 GLU A C 1
ATOM 822 O O . GLU A 1 98 ? 12.982 0.997 -15.274 1.00 94.69 98 GLU A O 1
ATOM 827 N N . LEU A 1 99 ? 13.451 -1.205 -15.150 1.00 93.38 99 LEU A N 1
ATOM 828 C CA . LEU A 1 99 ? 12.610 -1.457 -13.985 1.00 93.38 99 LEU A CA 1
ATOM 829 C C . LEU A 1 99 ? 13.069 -0.609 -12.796 1.00 93.38 99 LEU A C 1
ATOM 831 O O . LEU A 1 99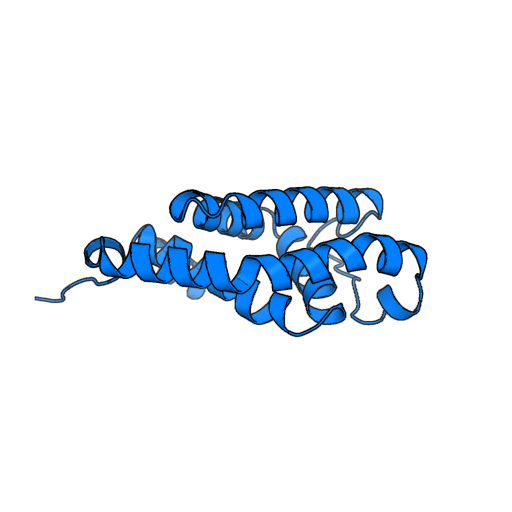 ? 12.256 0.104 -12.207 1.00 93.38 99 LEU A O 1
ATOM 835 N N . LEU A 1 100 ? 14.367 -0.606 -12.477 1.00 95.31 100 LEU A N 1
ATOM 836 C CA . LEU A 1 100 ? 14.908 0.231 -11.405 1.00 95.31 100 LEU A CA 1
ATOM 837 C C . LEU A 1 100 ? 14.585 1.716 -11.620 1.00 95.31 100 LEU A C 1
ATOM 839 O O . LEU A 1 100 ? 14.150 2.390 -10.682 1.00 95.31 100 LEU A O 1
ATOM 843 N N . SER A 1 101 ? 14.755 2.228 -12.841 1.00 96.06 101 SER A N 1
ATOM 844 C CA . SER A 1 101 ? 14.440 3.618 -13.183 1.00 96.06 101 SER A CA 1
ATOM 845 C C . SER A 1 101 ? 12.953 3.940 -12.997 1.00 96.06 101 SER A C 1
ATOM 847 O O . SER A 1 101 ? 12.627 5.020 -12.508 1.00 96.06 101 SER A O 1
ATOM 849 N N . SER A 1 102 ? 12.054 2.997 -13.298 1.00 95.56 102 SER A N 1
ATOM 850 C CA . SER A 1 102 ? 10.606 3.172 -13.117 1.00 95.56 102 SER A CA 1
ATOM 851 C C . SER A 1 102 ? 10.159 3.146 -11.646 1.00 95.56 102 SER A C 1
ATOM 853 O O . SER A 1 102 ? 9.247 3.876 -11.256 1.00 95.56 102 SER A O 1
ATOM 855 N N . ILE A 1 103 ? 10.816 2.340 -10.803 1.00 95.75 103 ILE A N 1
ATOM 856 C CA . ILE A 1 103 ? 10.461 2.163 -9.385 1.00 95.75 103 ILE A CA 1
ATOM 857 C C . ILE A 1 103 ? 11.109 3.233 -8.500 1.00 95.75 103 ILE A C 1
ATOM 859 O O . ILE A 1 103 ? 10.532 3.639 -7.488 1.00 95.75 103 ILE A O 1
ATOM 863 N N . SER A 1 104 ? 12.289 3.731 -8.879 1.00 97.31 104 SER A N 1
ATOM 864 C CA . SER A 1 104 ? 13.071 4.648 -8.041 1.00 97.31 104 SER A CA 1
ATOM 865 C C . SER A 1 104 ? 12.323 5.925 -7.628 1.00 97.31 104 SER A C 1
ATOM 867 O O . SER A 1 104 ? 12.334 6.244 -6.435 1.00 97.31 104 SER A O 1
ATOM 869 N N . PRO A 1 105 ? 11.617 6.638 -8.531 1.00 98.06 105 PRO A N 1
ATOM 870 C CA . PRO A 1 105 ? 10.834 7.816 -8.158 1.00 98.06 105 PRO A CA 1
ATOM 871 C C . PRO A 1 105 ? 9.714 7.495 -7.162 1.00 98.06 105 PRO A C 1
ATOM 873 O O . PRO A 1 105 ? 9.445 8.285 -6.258 1.00 98.06 105 PRO A O 1
ATOM 876 N N . LEU A 1 106 ? 9.092 6.318 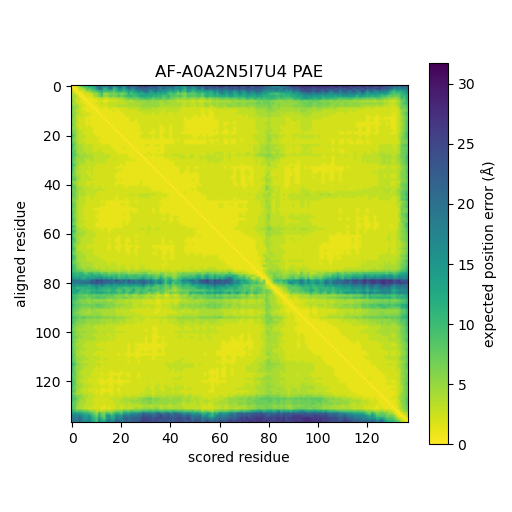-7.285 1.00 98.25 106 LEU A N 1
ATOM 877 C CA . LEU A 1 106 ? 8.022 5.865 -6.395 1.00 98.25 106 LEU A CA 1
ATOM 878 C C . LEU A 1 106 ? 8.559 5.576 -4.988 1.00 98.25 106 LEU A C 1
ATOM 880 O O . LEU A 1 106 ? 7.935 5.960 -3.999 1.00 98.25 106 LEU A O 1
ATOM 884 N N . ASN A 1 107 ? 9.746 4.975 -4.879 1.00 98.19 107 ASN A N 1
ATOM 885 C CA . ASN A 1 107 ? 10.392 4.765 -3.584 1.00 98.19 107 ASN A CA 1
ATOM 886 C C . ASN A 1 107 ? 10.805 6.090 -2.927 1.00 98.19 107 ASN A C 1
ATOM 888 O O . ASN A 1 107 ? 10.590 6.286 -1.733 1.00 98.19 107 ASN A O 1
ATOM 892 N N . THR A 1 108 ? 11.356 7.033 -3.696 1.00 98.19 108 THR A N 1
ATOM 893 C CA . THR A 1 108 ? 11.651 8.382 -3.186 1.00 98.19 108 THR A CA 1
ATOM 894 C C . THR A 1 108 ? 10.382 9.041 -2.650 1.00 98.19 108 THR A C 1
ATOM 896 O O . THR A 1 108 ? 10.351 9.473 -1.495 1.00 98.19 108 THR A O 1
ATOM 899 N N . ARG A 1 109 ? 9.297 9.008 -3.434 1.00 98.38 109 ARG A N 1
ATOM 900 C CA . ARG A 1 109 ? 7.995 9.544 -3.030 1.00 98.38 109 ARG A CA 1
ATOM 901 C C . ARG A 1 109 ? 7.467 8.871 -1.766 1.00 98.38 109 ARG A C 1
ATOM 903 O O . ARG A 1 109 ? 6.952 9.583 -0.910 1.00 98.38 109 ARG A O 1
ATOM 910 N N . LEU A 1 110 ? 7.621 7.548 -1.600 1.00 98.19 110 LEU A N 1
ATOM 911 C CA . LEU A 1 110 ? 7.268 6.842 -0.359 1.00 98.19 110 LEU A CA 1
ATOM 912 C C . LEU A 1 110 ? 7.927 7.504 0.851 1.00 98.19 110 LEU A C 1
ATOM 914 O O . LEU A 1 110 ? 7.238 7.833 1.819 1.00 98.19 110 LEU A O 1
ATOM 918 N N . HIS A 1 111 ? 9.243 7.709 0.808 1.00 97.50 111 HIS A N 1
ATOM 919 C CA . HIS A 1 111 ? 9.983 8.289 1.926 1.00 97.50 111 HIS A CA 1
ATOM 920 C C . HIS A 1 111 ? 9.578 9.743 2.202 1.00 97.50 111 HIS A C 1
ATOM 922 O O . HIS A 1 111 ? 9.426 10.116 3.366 1.00 97.50 111 HIS A O 1
ATOM 928 N N . GLU A 1 112 ? 9.317 10.534 1.159 1.00 98.12 112 GLU A N 1
ATOM 929 C CA . GLU A 1 112 ? 8.855 11.922 1.286 1.00 98.12 112 GLU A CA 1
ATOM 930 C C . GLU A 1 112 ? 7.496 12.026 1.995 1.00 98.12 112 GLU A C 1
ATOM 932 O O . GLU A 1 112 ? 7.304 12.879 2.865 1.00 98.12 112 GLU A O 1
ATOM 937 N N . ILE A 1 113 ? 6.548 11.140 1.668 1.00 98.00 113 ILE A N 1
ATOM 938 C CA . ILE A 1 113 ? 5.187 11.192 2.229 1.00 98.00 113 ILE A CA 1
ATOM 939 C C . ILE A 1 113 ? 5.053 10.467 3.577 1.00 98.00 113 ILE A C 1
ATOM 941 O O . ILE A 1 113 ? 4.122 10.750 4.339 1.00 98.00 113 ILE A O 1
ATOM 945 N N . SER A 1 114 ? 5.978 9.554 3.892 1.00 96.94 114 SER A N 1
ATOM 946 C CA . SER A 1 114 ? 5.932 8.660 5.061 1.00 96.94 114 SER A CA 1
ATOM 947 C C . SER A 1 114 ? 5.668 9.387 6.380 1.00 96.94 114 SER A C 1
ATOM 949 O O . SER A 1 114 ? 4.757 9.019 7.121 1.00 96.94 114 SER A O 1
ATOM 951 N N . SER A 1 115 ? 6.427 10.449 6.669 1.00 97.75 115 SER A N 1
ATOM 952 C CA . SER A 1 115 ? 6.316 11.182 7.940 1.00 97.75 115 SER A CA 1
ATOM 953 C C . SER A 1 115 ? 4.920 11.787 8.138 1.00 97.75 115 SER A C 1
ATOM 955 O O . SER A 1 115 ? 4.310 11.643 9.201 1.00 97.75 115 SER A O 1
ATOM 957 N N . ALA A 1 116 ? 4.368 12.401 7.088 1.00 97.94 116 ALA A N 1
ATOM 958 C CA . ALA A 1 116 ? 3.041 13.005 7.129 1.00 97.94 116 ALA A CA 1
ATOM 959 C C . ALA A 1 116 ? 1.935 11.954 7.313 1.00 97.94 116 ALA A C 1
ATOM 961 O O . ALA A 1 116 ? 1.015 12.162 8.105 1.00 97.94 116 ALA A O 1
ATOM 962 N N . ILE A 1 117 ? 2.044 10.807 6.633 1.00 97.81 117 ILE A N 1
ATOM 963 C CA . ILE A 1 117 ? 1.082 9.703 6.764 1.00 97.81 117 ILE A CA 1
ATOM 964 C C . ILE A 1 117 ? 1.118 9.113 8.170 1.00 97.81 117 ILE A C 1
ATOM 966 O O . ILE A 1 117 ? 0.069 8.988 8.798 1.00 97.81 117 ILE A O 1
ATOM 970 N N . LEU A 1 118 ? 2.306 8.794 8.693 1.00 98.19 118 LEU A N 1
ATOM 971 C CA . LEU A 1 118 ? 2.455 8.234 10.039 1.00 98.19 118 LEU A CA 1
ATOM 972 C C . LEU A 1 118 ? 1.902 9.185 11.104 1.00 98.19 118 LEU A C 1
ATOM 974 O O . LEU A 1 118 ? 1.193 8.754 12.017 1.00 98.19 118 LEU A O 1
ATOM 978 N N . LYS A 1 119 ? 2.158 10.490 10.955 1.00 98.31 119 LYS A N 1
ATOM 979 C CA . LYS A 1 119 ? 1.574 11.516 11.822 1.00 98.31 119 LYS A CA 1
ATOM 980 C C . LYS A 1 119 ? 0.046 11.521 11.731 1.00 98.31 119 LYS A C 1
ATOM 982 O O . LYS A 1 119 ? -0.610 11.481 12.771 1.00 98.31 119 LYS A O 1
ATOM 987 N N . GLY A 1 120 ? -0.513 11.524 10.520 1.00 98.06 120 GLY A N 1
ATOM 988 C CA . GLY A 1 120 ? -1.961 11.523 10.288 1.00 98.06 120 GLY A CA 1
ATOM 989 C C . GLY A 1 120 ? -2.661 10.288 10.862 1.00 98.06 120 GLY A C 1
ATOM 990 O O . GLY A 1 120 ? -3.681 10.418 11.538 1.00 98.06 120 GLY A O 1
ATOM 991 N N . ILE A 1 121 ? -2.076 9.101 10.682 1.00 97.75 121 ILE A N 1
ATOM 992 C CA . ILE A 1 121 ? -2.567 7.853 11.283 1.00 97.75 121 ILE A CA 1
ATOM 993 C C . ILE A 1 121 ? -2.537 7.953 12.811 1.00 97.75 121 ILE A C 1
ATOM 995 O O . ILE A 1 121 ? -3.537 7.673 13.470 1.00 97.75 121 ILE A O 1
ATOM 999 N N . GLY A 1 122 ? -1.425 8.414 13.391 1.00 97.62 122 GLY A N 1
ATOM 1000 C CA . GLY A 1 122 ? -1.313 8.590 14.839 1.00 97.62 122 GLY A CA 1
ATOM 1001 C C . GLY A 1 122 ? -2.327 9.590 15.406 1.00 97.62 122 GLY A C 1
ATOM 1002 O O . GLY A 1 122 ? -2.882 9.371 16.482 1.00 97.62 122 GLY A O 1
ATOM 1003 N N . GLU A 1 123 ? -2.597 10.686 14.695 1.00 97.56 123 GLU A N 1
ATOM 1004 C CA . GLU A 1 123 ? -3.639 11.648 15.070 1.00 97.56 123 GLU A CA 1
ATOM 1005 C C . GLU A 1 123 ? -5.041 11.045 14.997 1.00 97.56 123 GLU A C 1
ATOM 1007 O O . GLU A 1 123 ? -5.848 11.292 15.891 1.00 97.56 123 GLU A O 1
ATOM 1012 N N . HIS A 1 124 ? -5.326 10.248 13.967 1.00 96.88 124 HIS A N 1
ATOM 1013 C CA . HIS A 1 124 ? -6.601 9.556 13.826 1.00 96.88 124 HIS A CA 1
ATOM 1014 C C . HIS A 1 124 ? -6.836 8.574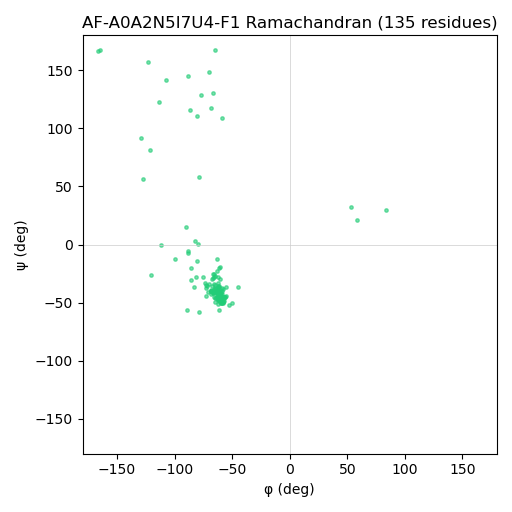 14.984 1.00 96.88 124 HIS A C 1
ATOM 1016 O O . HIS A 1 124 ? -7.879 8.636 15.630 1.00 96.88 124 HIS A O 1
ATOM 1022 N N . ILE A 1 125 ? -5.829 7.762 15.330 1.00 96.44 125 ILE A N 1
ATOM 1023 C CA . ILE A 1 125 ? -5.892 6.831 16.470 1.00 96.44 125 ILE A CA 1
ATOM 1024 C C . ILE A 1 125 ? -6.197 7.574 17.776 1.00 96.44 125 ILE A C 1
ATOM 1026 O O . ILE A 1 125 ? -7.064 7.156 18.539 1.00 96.44 125 ILE A O 1
ATOM 1030 N N . ARG A 1 126 ? -5.525 8.706 18.029 1.00 95.75 126 ARG A N 1
ATOM 1031 C CA . ARG A 1 126 ? -5.752 9.508 19.245 1.00 95.75 126 ARG A CA 1
ATOM 1032 C C . ARG A 1 126 ? -7.130 10.174 19.290 1.00 95.75 126 ARG A C 1
ATOM 1034 O O . ARG A 1 126 ? -7.641 10.396 20.382 1.00 95.75 126 ARG A O 1
ATOM 1041 N N . LYS A 1 127 ? -7.720 10.506 18.137 1.00 95.88 127 LYS A N 1
ATOM 1042 C CA . LYS A 1 127 ? -9.060 11.118 18.041 1.00 95.88 127 LYS A CA 1
ATOM 1043 C C . LYS A 1 127 ? -10.193 10.092 18.142 1.00 95.88 127 LYS A C 1
ATOM 1045 O O . LYS A 1 127 ? -11.262 10.441 18.633 1.00 95.88 127 LYS A O 1
ATOM 1050 N N . SER A 1 128 ? -9.946 8.848 17.735 1.00 93.94 128 SER A N 1
ATOM 1051 C CA . SER A 1 128 ? -10.935 7.763 17.721 1.00 93.94 128 SER A CA 1
ATOM 1052 C C . SER A 1 128 ? -10.444 6.500 18.453 1.00 93.94 128 SER A C 1
ATOM 1054 O O . SER A 1 128 ? -10.439 5.420 17.866 1.00 93.94 128 SER A O 1
ATOM 1056 N N . PRO A 1 129 ? -10.041 6.563 19.739 1.00 91.56 129 PRO A N 1
ATOM 1057 C CA . PRO A 1 129 ? -9.423 5.422 20.429 1.00 91.56 129 PRO A CA 1
ATOM 1058 C C . PRO A 1 129 ? -10.331 4.183 20.514 1.00 91.56 129 PRO A C 1
ATOM 1060 O O . PRO A 1 129 ? -9.834 3.060 20.476 1.00 91.56 129 PRO A O 1
ATOM 1063 N N . HIS A 1 130 ? -11.654 4.373 20.550 1.00 91.06 130 HIS A N 1
ATOM 1064 C CA . HIS A 1 130 ? -12.658 3.301 20.542 1.00 91.06 130 HIS A CA 1
ATOM 1065 C C . HIS A 1 130 ? -12.613 2.422 19.279 1.00 91.06 130 HIS A C 1
ATOM 1067 O O . HIS A 1 130 ? -13.091 1.291 19.290 1.00 91.06 130 HIS A O 1
ATOM 1073 N N . GLU A 1 131 ? -12.027 2.914 18.184 1.00 93.62 131 GLU A N 1
ATOM 1074 C CA . GLU A 1 131 ? -11.830 2.125 16.969 1.00 93.62 131 GLU A CA 1
ATOM 1075 C C . GLU A 1 131 ? -10.607 1.203 17.058 1.00 93.62 131 GLU A C 1
ATOM 1077 O O . GLU A 1 131 ? -10.481 0.296 16.239 1.00 93.62 131 GLU A O 1
ATOM 1082 N N . PHE A 1 132 ? -9.711 1.401 18.030 1.00 92.19 132 PHE A N 1
ATOM 1083 C CA . PHE A 1 132 ? -8.425 0.696 18.128 1.00 92.19 132 PHE A CA 1
ATOM 1084 C C . PHE A 1 132 ? -8.270 -0.107 19.419 1.00 92.19 132 PHE A C 1
ATOM 1086 O O . PHE A 1 132 ? -7.550 -1.107 19.439 1.00 92.19 132 PHE A O 1
ATOM 1093 N N . ILE A 1 133 ? -8.958 0.304 20.479 1.00 87.75 133 ILE A N 1
ATOM 1094 C CA . ILE A 1 133 ? -8.928 -0.319 21.796 1.00 87.75 133 ILE A CA 1
ATOM 1095 C C . ILE A 1 133 ? -10.310 -0.916 22.050 1.00 87.75 133 ILE A C 1
ATOM 1097 O O . ILE A 1 133 ? -11.311 -0.202 22.019 1.00 87.75 133 ILE A O 1
ATOM 1101 N N . LYS A 1 134 ? -10.365 -2.224 22.312 1.00 71.12 134 LYS A N 1
ATOM 1102 C CA . LYS A 1 134 ? -11.516 -2.814 22.997 1.00 71.12 134 LYS A CA 1
ATOM 1103 C C . LYS A 1 134 ? -11.230 -2.683 24.485 1.00 71.12 134 LYS A C 1
ATOM 1105 O O . LYS A 1 134 ? -10.230 -3.225 24.947 1.00 71.12 134 LYS A O 1
ATOM 1110 N N . PHE A 1 135 ? -12.046 -1.918 25.199 1.00 59.03 135 PHE A N 1
ATOM 1111 C CA . PHE A 1 135 ? -12.048 -2.002 26.653 1.00 59.03 135 PHE A CA 1
ATOM 1112 C C . PHE A 1 135 ? -12.630 -3.375 26.998 1.00 59.03 135 PHE A C 1
ATOM 1114 O O . PHE A 1 135 ? -13.732 -3.698 26.555 1.00 59.03 135 PHE A O 1
ATOM 1121 N N . GLU A 1 136 ? -11.835 -4.218 27.651 1.00 60.62 136 GLU A N 1
ATOM 1122 C CA . GLU A 1 136 ? -12.359 -5.398 28.335 1.00 60.62 136 GLU A CA 1
ATOM 1123 C C . GLU A 1 136 ? -12.986 -4.896 29.640 1.00 60.62 136 GLU A C 1
ATOM 1125 O O . GLU A 1 136 ? -12.357 -4.095 30.339 1.00 60.62 136 GLU A O 1
ATOM 1130 N N . ASP A 1 137 ? -14.234 -5.291 29.897 1.00 52.53 137 ASP A N 1
ATOM 1131 C CA . ASP A 1 137 ? -14.916 -5.046 31.174 1.00 52.53 137 ASP A CA 1
ATOM 1132 C C . ASP A 1 137 ? -14.296 -5.890 32.302 1.00 52.53 137 ASP A C 1
ATOM 1134 O O . ASP A 1 137 ? -13.945 -7.067 32.039 1.00 52.53 137 ASP A O 1
#

Radius of gyration: 15.91 Å; Cα contacts (8 Å, |Δi|>4): 116; chains: 1; bounding box: 35×33×48 Å

Secondary structure (DSSP, 8-state):
-HHHHHHHHS-HHHHHHHHHHHHHHHHTS-HHHHHHHHHHHHTSHHHHHHHHHHHHHTT-HHHHHHHHHHHHHHHHTT--S-STT----TTHHHH-HHHHHHHHHHHHHHHHHHHHHHHHHHHHHHH-GGGT-PPP-